Protein AF-Q64WJ3-F1 (afdb_monomer)

Mean predicted aligned error: 4.74 Å

Structure (mmCIF, N/CA/C/O backbone):
data_AF-Q64WJ3-F1
#
_entry.id   AF-Q64WJ3-F1
#
loop_
_atom_site.group_PDB
_atom_site.id
_atom_site.type_symbol
_atom_site.label_atom_id
_atom_site.label_alt_id
_atom_site.label_comp_id
_atom_site.label_asym_id
_atom_site.label_entity_id
_atom_site.label_seq_id
_atom_site.pdbx_PDB_ins_code
_atom_site.Cartn_x
_atom_site.Cartn_y
_atom_site.Cartn_z
_atom_site.occupancy
_atom_site.B_iso_or_equiv
_atom_site.auth_seq_id
_atom_site.auth_comp_id
_atom_site.auth_asym_id
_atom_site.auth_atom_id
_atom_site.pdbx_PDB_model_num
ATOM 1 N N . MET A 1 1 ? -15.281 11.230 6.142 1.00 84.00 1 MET A N 1
ATOM 2 C CA . MET A 1 1 ? -13.912 10.687 6.130 1.00 84.00 1 MET A CA 1
ATOM 3 C C . MET A 1 1 ? -13.472 10.623 4.682 1.00 84.00 1 MET A C 1
ATOM 5 O O . MET A 1 1 ? -14.325 10.330 3.855 1.00 84.00 1 MET A O 1
ATOM 9 N N . SER A 1 2 ? -12.215 10.943 4.366 1.00 92.19 2 SER A N 1
ATOM 10 C CA . SER A 1 2 ? -11.712 10.784 2.996 1.00 92.19 2 SER A CA 1
ATOM 11 C C . SER A 1 2 ? -11.727 9.311 2.581 1.00 92.19 2 SER A C 1
ATOM 13 O O . SER A 1 2 ? -11.600 8.435 3.440 1.00 92.19 2 SER A O 1
ATOM 15 N N . TRP A 1 3 ? -11.836 9.044 1.277 1.00 92.94 3 TRP A N 1
ATOM 16 C CA . TRP A 1 3 ? -11.776 7.686 0.723 1.00 92.94 3 TRP A CA 1
ATOM 17 C C . TRP A 1 3 ? -10.498 6.943 1.122 1.00 92.94 3 TRP A C 1
ATOM 19 O O . TRP A 1 3 ? -10.568 5.778 1.488 1.00 92.94 3 TRP A O 1
ATOM 29 N N . TYR A 1 4 ? -9.361 7.642 1.167 1.00 94.50 4 TYR A N 1
ATOM 30 C CA . TYR A 1 4 ? -8.079 7.093 1.616 1.00 94.50 4 TYR A CA 1
ATOM 31 C C . TYR A 1 4 ? -8.148 6.512 3.035 1.00 94.50 4 TYR A C 1
ATOM 33 O O . TYR A 1 4 ? -7.826 5.352 3.270 1.00 94.50 4 TYR A O 1
ATOM 41 N N . LYS A 1 5 ? -8.637 7.311 3.994 1.00 94.56 5 LYS A N 1
ATOM 42 C CA . LYS A 1 5 ? -8.787 6.862 5.382 1.00 94.56 5 LYS A CA 1
ATOM 43 C C . LYS A 1 5 ? -9.883 5.807 5.509 1.00 94.56 5 LYS A C 1
ATOM 45 O O . LYS A 1 5 ? -9.728 4.883 6.294 1.00 94.56 5 LYS A O 1
ATOM 50 N N . TYR A 1 6 ? -10.975 5.942 4.754 1.00 95.69 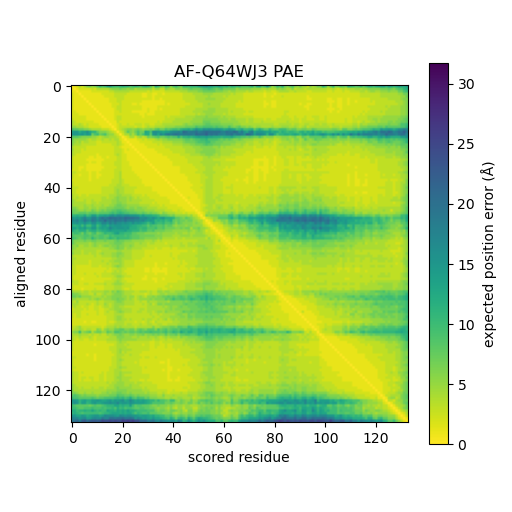6 TYR A N 1
ATOM 51 C CA . TYR A 1 6 ? -12.054 4.956 4.744 1.00 95.69 6 TYR A CA 1
ATOM 52 C C . TYR A 1 6 ? -11.525 3.582 4.330 1.00 95.69 6 TYR A C 1
ATOM 54 O O . TYR A 1 6 ? -11.737 2.616 5.047 1.00 95.69 6 TYR A O 1
ATOM 62 N N . TRP A 1 7 ? -10.762 3.520 3.239 1.00 96.44 7 TRP A N 1
ATOM 63 C CA . TRP A 1 7 ? -10.169 2.288 2.733 1.00 96.44 7 TRP A CA 1
ATOM 64 C C . TRP A 1 7 ? -9.187 1.659 3.727 1.00 96.44 7 TRP A C 1
ATOM 66 O O . TRP A 1 7 ? -9.306 0.467 4.012 1.00 96.44 7 TRP A O 1
ATOM 76 N N . TYR A 1 8 ? -8.299 2.458 4.331 1.00 96.50 8 TYR A N 1
ATOM 77 C CA . TYR A 1 8 ? -7.444 1.983 5.423 1.00 96.50 8 TYR A CA 1
ATOM 78 C C . TYR A 1 8 ? -8.266 1.340 6.546 1.00 96.50 8 TYR A C 1
ATOM 80 O O . TYR A 1 8 ? -7.962 0.230 6.978 1.00 96.50 8 TYR A O 1
ATOM 88 N N . TYR A 1 9 ? -9.325 2.012 7.013 1.00 95.44 9 TYR A N 1
ATOM 89 C CA . TYR A 1 9 ? -10.139 1.467 8.095 1.00 95.44 9 TYR A CA 1
ATOM 90 C C . TYR A 1 9 ? -10.915 0.222 7.661 1.00 95.44 9 TYR A C 1
ATOM 92 O O . TYR A 1 9 ? -11.013 -0.700 8.461 1.00 95.44 9 TYR A O 1
ATOM 100 N N . THR A 1 10 ? -11.367 0.116 6.410 1.00 95.56 10 THR A N 1
ATOM 101 C CA . THR A 1 10 ? -11.937 -1.136 5.888 1.00 95.56 10 THR A CA 1
ATOM 102 C C . THR A 1 10 ? -10.957 -2.299 6.053 1.00 95.56 10 THR A C 1
ATOM 104 O O . THR A 1 10 ? -11.335 -3.334 6.592 1.00 95.56 10 THR A O 1
ATOM 107 N N . ILE A 1 11 ? -9.690 -2.117 5.668 1.00 94.50 11 ILE A N 1
ATOM 108 C CA . ILE A 1 11 ? -8.637 -3.136 5.829 1.00 94.50 11 ILE A CA 1
ATOM 109 C C . ILE A 1 11 ? -8.380 -3.424 7.311 1.00 94.50 11 ILE A C 1
ATOM 111 O O . ILE A 1 11 ? -8.323 -4.583 7.714 1.00 94.50 11 ILE A O 1
ATOM 115 N N . PHE A 1 12 ? -8.294 -2.379 8.138 1.00 94.06 12 PHE A N 1
ATOM 116 C CA . PHE A 1 12 ? -8.109 -2.532 9.578 1.00 94.06 12 PHE A CA 1
ATOM 117 C C . PHE A 1 12 ? -9.203 -3.373 10.225 1.00 94.06 12 PHE A C 1
ATOM 119 O O . PHE A 1 12 ? -8.900 -4.267 11.003 1.00 94.06 12 PHE A O 1
ATOM 126 N N . PHE A 1 13 ? -10.468 -3.125 9.888 1.00 92.56 13 PHE A N 1
ATOM 127 C CA . PHE A 1 13 ? -11.586 -3.885 10.438 1.00 92.56 13 PHE A CA 1
ATOM 128 C C . PHE A 1 13 ? -11.621 -5.337 9.949 1.00 92.56 13 PHE A C 1
ATOM 130 O O . PHE A 1 13 ? -12.117 -6.194 10.674 1.00 92.56 13 PHE A O 1
ATOM 137 N N . ILE A 1 14 ? -11.068 -5.633 8.769 1.00 91.69 14 ILE A N 1
ATOM 138 C CA . ILE A 1 14 ? -10.864 -7.016 8.321 1.00 91.69 14 ILE A CA 1
ATOM 139 C C . ILE A 1 14 ? -9.826 -7.695 9.221 1.00 91.69 14 ILE A C 1
ATOM 141 O O . ILE A 1 14 ? -10.114 -8.750 9.778 1.00 91.69 14 ILE A O 1
ATOM 145 N N . TYR A 1 15 ? -8.660 -7.084 9.451 1.00 89.88 15 TYR A N 1
ATOM 146 C CA . TYR A 1 15 ? -7.660 -7.647 10.371 1.00 89.88 15 TYR A CA 1
ATOM 147 C C . TYR A 1 15 ? -8.186 -7.781 11.807 1.00 89.88 15 TYR A C 1
ATOM 149 O O . TYR A 1 15 ? -7.997 -8.825 12.424 1.00 89.88 15 TYR A O 1
ATOM 157 N N . ASP A 1 16 ? -8.914 -6.781 12.309 1.00 89.44 16 ASP A N 1
ATOM 158 C CA . ASP A 1 16 ? -9.539 -6.796 13.642 1.00 89.44 16 ASP A CA 1
ATOM 159 C C . ASP A 1 16 ? -10.598 -7.902 13.789 1.00 89.44 16 ASP A C 1
ATOM 161 O O . ASP A 1 16 ? -10.883 -8.334 14.901 1.00 89.44 16 ASP A O 1
ATOM 165 N N . SER A 1 17 ? -11.157 -8.398 12.677 1.00 87.88 17 SER A N 1
ATOM 166 C CA . SER A 1 17 ? -12.098 -9.525 12.686 1.00 87.88 17 SER A CA 1
ATOM 167 C C . SER A 1 17 ? -11.430 -10.900 12.823 1.00 87.88 17 SER A C 1
ATOM 169 O O . SER A 1 17 ? -12.080 -11.842 13.272 1.00 87.88 17 SER A O 1
ATOM 171 N N . PHE A 1 18 ? -10.140 -11.018 12.483 1.00 82.31 18 PHE A N 1
ATOM 172 C CA . PHE A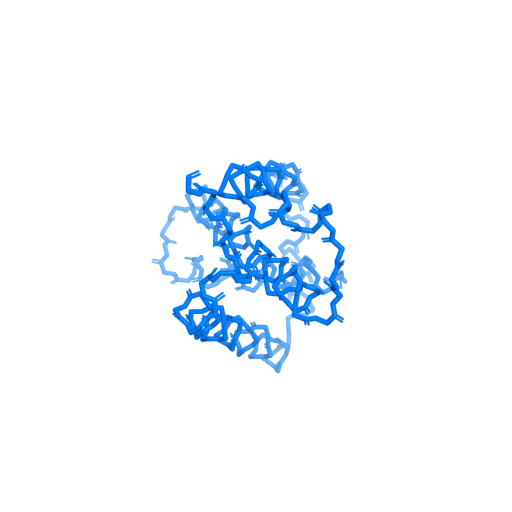 1 18 ? -9.387 -12.280 12.522 1.00 82.31 18 PHE A CA 1
ATOM 173 C C . PHE A 1 18 ? -8.338 -12.332 13.645 1.00 82.31 18 PHE A C 1
ATOM 175 O O . PHE A 1 18 ? -8.087 -13.397 14.208 1.00 82.31 18 PHE A O 1
ATOM 182 N N . GLY A 1 19 ? -7.704 -11.202 13.968 1.00 75.00 19 GLY A N 1
ATOM 183 C CA . GLY A 1 19 ? -6.607 -11.108 14.931 1.00 75.00 19 GLY A CA 1
ATOM 184 C C . GLY A 1 19 ? -7.061 -10.609 16.301 1.00 75.00 19 GLY A C 1
ATOM 185 O O . GLY A 1 19 ? -7.837 -9.662 16.398 1.00 75.00 19 GLY A O 1
ATOM 186 N N . LYS A 1 20 ? -6.538 -11.209 17.377 1.00 75.06 20 LYS A N 1
ATOM 187 C CA . LYS A 1 20 ? -6.864 -10.815 18.763 1.00 75.06 20 LYS A CA 1
ATOM 188 C C . LYS A 1 20 ? -6.030 -9.635 19.282 1.00 75.06 20 LYS A C 1
ATOM 190 O O . LYS A 1 20 ? -6.449 -8.977 20.231 1.00 75.06 20 LYS A O 1
ATOM 195 N N . ASP A 1 21 ? -4.874 -9.361 18.674 1.00 87.69 21 ASP A N 1
ATOM 196 C CA . ASP A 1 21 ? -3.974 -8.281 19.088 1.00 87.69 21 ASP A CA 1
ATOM 197 C C . ASP A 1 21 ? -4.186 -7.023 18.234 1.00 87.69 21 ASP A C 1
ATOM 199 O O . ASP A 1 21 ? -3.857 -6.966 17.049 1.00 87.69 21 ASP A O 1
ATOM 203 N N . ARG A 1 22 ? -4.714 -5.976 18.871 1.00 83.38 22 ARG A N 1
ATOM 204 C CA . ARG A 1 22 ? -5.031 -4.702 18.221 1.00 83.38 22 ARG A CA 1
ATOM 205 C C . ARG A 1 22 ? -3.796 -3.932 17.747 1.00 83.38 22 ARG A C 1
ATOM 207 O O . ARG A 1 22 ? -3.874 -3.243 16.728 1.00 83.38 22 ARG A O 1
ATOM 214 N N . GLU A 1 23 ? -2.694 -3.979 18.490 1.00 86.12 23 GLU A N 1
ATOM 215 C CA . GLU A 1 23 ? -1.459 -3.278 18.122 1.00 86.12 23 GLU A CA 1
ATOM 216 C C . GLU A 1 23 ? -0.835 -3.928 16.890 1.00 86.12 23 GLU A C 1
ATOM 218 O O . GLU A 1 23 ? -0.474 -3.232 15.937 1.00 86.12 23 GLU A O 1
ATOM 223 N N . GLN A 1 24 ? -0.827 -5.260 16.858 1.00 88.69 24 GLN A N 1
ATOM 224 C CA . GLN A 1 24 ? -0.406 -6.015 15.684 1.00 88.69 24 GLN A CA 1
ATOM 225 C C . GLN A 1 24 ? -1.339 -5.778 14.495 1.00 88.69 24 GLN A C 1
ATOM 227 O O . GLN A 1 24 ? -0.863 -5.445 13.412 1.00 88.69 24 GLN A O 1
ATOM 232 N N . ASN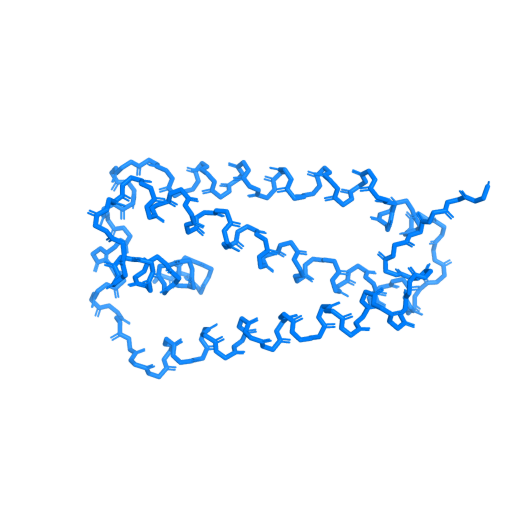 A 1 25 ? -2.662 -5.843 14.685 1.00 90.50 25 ASN A N 1
ATOM 233 C CA . ASN A 1 25 ? -3.635 -5.570 13.619 1.00 90.50 25 ASN A CA 1
ATOM 234 C C . ASN A 1 25 ? -3.424 -4.176 13.015 1.00 90.50 25 ASN A C 1
ATOM 236 O O . ASN A 1 25 ? -3.461 -4.017 11.795 1.00 90.50 25 ASN A O 1
ATOM 240 N N . LYS A 1 26 ? -3.151 -3.163 13.848 1.00 90.44 26 LYS A N 1
ATOM 241 C CA . LYS A 1 26 ? -2.801 -1.806 13.401 1.00 90.44 26 LYS A CA 1
ATOM 242 C C . LYS A 1 26 ? -1.543 -1.823 12.530 1.00 90.44 26 LYS A C 1
ATOM 244 O O . LYS A 1 26 ? -1.577 -1.278 11.430 1.00 90.44 26 LYS A O 1
ATOM 249 N N . ALA A 1 27 ? -0.466 -2.464 12.984 1.00 91.56 27 ALA A N 1
ATOM 250 C CA . ALA A 1 27 ? 0.776 -2.563 12.218 1.00 91.56 27 ALA A CA 1
ATOM 251 C C . ALA A 1 27 ? 0.569 -3.284 10.873 1.00 91.56 27 ALA A C 1
ATOM 253 O O . ALA A 1 27 ? 0.915 -2.737 9.826 1.00 91.56 27 ALA A O 1
ATOM 254 N N . PHE A 1 28 ? -0.084 -4.450 10.873 1.00 92.06 28 PHE A N 1
ATOM 255 C CA . PHE A 1 28 ? -0.383 -5.206 9.653 1.00 92.06 28 PHE A CA 1
ATOM 256 C C . PHE A 1 28 ? -1.264 -4.426 8.680 1.00 92.06 28 PHE A C 1
ATOM 258 O O . PHE A 1 28 ? -1.015 -4.440 7.477 1.00 92.06 28 PHE A O 1
ATOM 265 N N . SER A 1 29 ? -2.245 -3.682 9.188 1.00 94.31 29 SER A N 1
ATOM 266 C CA . SER A 1 29 ? -3.109 -2.841 8.356 1.00 94.31 29 SER A CA 1
ATOM 267 C C . SER A 1 29 ? -2.332 -1.720 7.683 1.00 94.31 29 SER A C 1
ATOM 269 O O . SER A 1 29 ? -2.555 -1.445 6.507 1.00 94.31 29 SER A O 1
ATOM 271 N N . VAL A 1 30 ? -1.400 -1.084 8.402 1.00 95.56 30 VAL A N 1
ATOM 272 C CA . VAL A 1 30 ? -0.523 -0.051 7.834 1.00 95.56 30 VAL A CA 1
ATOM 273 C C . VAL A 1 30 ? 0.377 -0.649 6.759 1.00 95.56 30 VAL A C 1
ATOM 275 O O . VAL A 1 30 ? 0.474 -0.064 5.682 1.00 95.56 30 VAL A O 1
ATOM 278 N N . VAL A 1 31 ? 0.985 -1.813 7.002 1.00 95.31 31 VAL A N 1
ATOM 279 C CA . VAL A 1 31 ? 1.818 -2.510 6.007 1.00 95.31 31 VAL A CA 1
ATOM 280 C C . VAL A 1 31 ? 0.999 -2.859 4.764 1.00 95.31 31 VAL A C 1
ATOM 282 O O . VAL A 1 31 ? 1.356 -2.453 3.660 1.00 95.31 31 VAL A O 1
ATOM 285 N N . CYS A 1 32 ? -0.130 -3.548 4.943 1.00 95.19 32 CYS A N 1
ATOM 286 C CA . CYS A 1 32 ? -1.007 -3.978 3.857 1.00 95.19 32 CYS A CA 1
ATOM 287 C C . CYS A 1 32 ? -1.498 -2.785 3.029 1.00 95.19 32 CYS A C 1
ATOM 289 O O . CYS A 1 32 ? -1.359 -2.766 1.807 1.00 95.19 32 CYS A O 1
ATOM 291 N N . PHE A 1 33 ? -2.005 -1.745 3.691 1.00 96.88 33 PHE A N 1
ATOM 292 C CA . PHE A 1 33 ? -2.491 -0.557 3.005 1.00 96.88 33 PHE A CA 1
ATOM 293 C C . PHE A 1 33 ? -1.370 0.198 2.288 1.00 96.88 33 PHE A C 1
ATOM 295 O O . PHE A 1 33 ? -1.556 0.631 1.156 1.00 96.88 33 PHE A O 1
ATOM 302 N N . SER A 1 34 ? -0.182 0.301 2.888 1.00 97.12 34 SER A N 1
ATOM 303 C CA . SER A 1 34 ? 0.979 0.915 2.231 1.00 97.12 34 SER A CA 1
ATOM 304 C C . SER A 1 34 ? 1.388 0.155 0.978 1.00 97.12 34 SER A C 1
ATOM 306 O O . SER A 1 34 ? 1.689 0.779 -0.036 1.00 97.12 34 SER A O 1
ATOM 308 N N . PHE A 1 35 ? 1.326 -1.175 1.018 1.00 95.88 35 PHE A N 1
ATOM 309 C CA . PHE A 1 35 ? 1.598 -2.005 -0.145 1.00 95.88 35 PHE A CA 1
ATOM 310 C C . PHE A 1 35 ? 0.566 -1.789 -1.256 1.00 95.88 35 PHE A C 1
ATOM 312 O O . PHE A 1 35 ? 0.947 -1.609 -2.406 1.00 95.88 35 PHE A O 1
ATOM 319 N N . ILE A 1 36 ? -0.725 -1.701 -0.920 1.00 96.56 36 ILE A N 1
ATOM 320 C CA . ILE A 1 36 ? -1.795 -1.407 -1.890 1.00 96.56 36 ILE A CA 1
ATOM 321 C C . ILE A 1 36 ? -1.591 -0.037 -2.545 1.00 96.56 36 ILE A C 1
ATOM 323 O O . ILE A 1 36 ? -1.689 0.087 -3.764 1.00 96.56 36 ILE A O 1
ATOM 327 N N . ILE A 1 37 ? -1.284 0.995 -1.757 1.00 96.88 37 ILE A N 1
ATOM 328 C CA . ILE A 1 37 ? -1.019 2.335 -2.292 1.00 96.88 37 ILE A CA 1
ATOM 329 C C . ILE A 1 37 ? 0.217 2.319 -3.192 1.00 96.88 37 ILE A C 1
ATOM 331 O O . ILE A 1 37 ? 0.175 2.869 -4.291 1.00 96.88 37 ILE A O 1
ATOM 335 N N . TYR A 1 38 ? 1.283 1.633 -2.778 1.00 95.38 38 TYR A N 1
ATOM 336 C CA . TYR A 1 38 ? 2.457 1.416 -3.617 1.00 95.38 38 TYR A CA 1
ATOM 337 C C . TYR A 1 38 ? 2.093 0.731 -4.944 1.00 95.38 38 TYR A C 1
ATOM 339 O O . TYR A 1 38 ? 2.495 1.226 -5.991 1.00 95.38 38 TYR A O 1
ATOM 347 N N . MET A 1 39 ? 1.265 -0.320 -4.937 1.00 94.94 39 MET A N 1
ATOM 348 C CA . MET A 1 39 ? 0.834 -0.987 -6.171 1.00 94.94 39 MET A CA 1
ATOM 349 C C . MET A 1 39 ? 0.143 -0.033 -7.145 1.00 94.94 39 MET A C 1
ATOM 351 O O . MET A 1 39 ? 0.423 -0.073 -8.342 1.00 94.94 39 MET A O 1
ATOM 355 N N . VAL A 1 40 ? -0.734 0.843 -6.644 1.00 95.00 40 VAL A N 1
ATOM 356 C CA . VAL A 1 40 ? -1.384 1.874 -7.468 1.00 95.00 40 VAL A CA 1
ATOM 357 C C . VAL A 1 40 ? -0.341 2.805 -8.083 1.00 95.00 40 VAL A C 1
ATOM 359 O O . VAL A 1 40 ? -0.390 3.066 -9.284 1.00 95.00 40 VAL A O 1
ATOM 362 N N . TYR A 1 41 ? 0.630 3.266 -7.292 1.00 91.44 41 TYR A N 1
ATOM 363 C CA . TYR A 1 41 ? 1.718 4.109 -7.791 1.00 91.44 41 TYR A CA 1
ATOM 364 C C . TYR A 1 41 ? 2.568 3.402 -8.851 1.00 91.44 41 TYR A C 1
ATOM 366 O O . TYR A 1 41 ? 2.832 3.990 -9.899 1.00 91.44 41 TYR A O 1
ATOM 374 N N . SER A 1 42 ? 2.954 2.145 -8.632 1.00 90.25 42 SER A N 1
ATOM 375 C CA . SER A 1 42 ? 3.736 1.375 -9.604 1.00 90.25 42 SER A CA 1
ATOM 376 C C . SER A 1 42 ? 2.965 1.149 -10.904 1.00 90.25 42 SER A C 1
ATOM 378 O O . SER A 1 42 ? 3.548 1.253 -11.979 1.00 90.25 42 SER A O 1
ATOM 380 N N . LEU A 1 43 ? 1.654 0.895 -10.830 1.00 91.75 43 LEU A N 1
ATOM 381 C CA . LEU A 1 43 ? 0.792 0.766 -12.008 1.00 91.75 43 LEU A CA 1
ATOM 382 C C . LEU A 1 43 ? 0.703 2.071 -12.804 1.00 91.75 43 LEU A C 1
ATOM 384 O O . LEU A 1 43 ? 0.844 2.051 -14.025 1.00 91.75 43 LEU A O 1
ATOM 388 N N . LEU A 1 44 ? 0.526 3.208 -12.126 1.00 89.56 44 LEU A N 1
ATOM 389 C CA . LEU A 1 44 ? 0.522 4.523 -12.773 1.00 89.56 44 LEU A CA 1
ATOM 390 C C . LEU A 1 44 ? 1.882 4.851 -13.403 1.00 89.56 44 LEU A C 1
ATOM 392 O O . LEU A 1 44 ? 1.934 5.357 -14.526 1.00 89.56 44 LEU A O 1
ATOM 396 N N . GLY A 1 45 ? 2.979 4.530 -12.715 1.00 86.25 45 GLY A N 1
ATOM 397 C CA . GLY A 1 45 ? 4.334 4.687 -13.242 1.00 86.25 45 GLY A CA 1
ATOM 398 C C . GLY A 1 45 ? 4.555 3.836 -14.490 1.00 86.25 45 GLY A C 1
ATOM 399 O O . GLY A 1 45 ? 4.997 4.345 -15.516 1.00 86.25 45 GLY A O 1
ATOM 400 N N . ALA A 1 46 ? 4.157 2.564 -14.447 1.00 85.62 46 ALA A N 1
ATOM 401 C CA . ALA A 1 46 ? 4.255 1.661 -15.586 1.00 85.62 46 ALA A CA 1
ATOM 402 C C . ALA A 1 46 ? 3.419 2.139 -16.781 1.00 85.62 46 ALA A C 1
ATOM 404 O O . ALA A 1 46 ? 3.923 2.161 -17.901 1.00 85.62 46 ALA A O 1
ATOM 405 N N . TYR A 1 47 ? 2.179 2.579 -16.548 1.00 87.44 47 TYR A N 1
ATOM 406 C CA . TYR A 1 47 ? 1.334 3.173 -17.586 1.00 87.44 47 TYR A CA 1
ATOM 407 C C . TYR A 1 47 ? 1.995 4.410 -18.212 1.00 87.44 47 TYR A C 1
ATOM 409 O O . TYR A 1 47 ? 2.083 4.523 -19.432 1.00 87.44 47 TYR A O 1
ATOM 417 N N . THR A 1 48 ? 2.551 5.301 -17.389 1.00 85.38 48 THR A N 1
ATOM 418 C CA . THR A 1 48 ? 3.271 6.492 -17.869 1.00 85.38 48 THR A CA 1
ATOM 419 C C . THR A 1 48 ? 4.482 6.103 -18.728 1.00 85.38 48 THR A C 1
ATOM 421 O O . THR A 1 48 ? 4.681 6.667 -19.800 1.00 85.38 48 THR A O 1
ATOM 424 N N . ASN A 1 49 ? 5.242 5.078 -18.333 1.00 83.06 49 ASN A N 1
ATOM 425 C CA . ASN A 1 49 ? 6.396 4.573 -19.093 1.00 83.06 49 ASN A CA 1
ATOM 426 C C . ASN A 1 49 ? 6.022 3.912 -20.428 1.00 83.06 49 ASN A C 1
ATOM 428 O O . ASN A 1 49 ? 6.866 3.781 -21.324 1.00 83.06 49 ASN A O 1
ATOM 432 N N . MET A 1 50 ? 4.791 3.411 -20.542 1.00 81.31 50 MET A N 1
ATOM 433 C CA . MET A 1 50 ? 4.259 2.884 -21.797 1.00 81.31 50 MET A CA 1
ATOM 434 C C . MET A 1 50 ? 3.869 4.013 -22.747 1.00 81.31 50 MET A C 1
ATOM 436 O O . MET A 1 50 ? 4.147 3.908 -23.935 1.00 81.31 50 MET A O 1
ATOM 440 N N . MET A 1 51 ? 3.260 5.081 -22.225 1.00 84.94 51 MET A N 1
ATOM 441 C CA . MET A 1 51 ? 2.724 6.177 -23.038 1.00 84.94 51 MET A CA 1
ATOM 442 C C . MET A 1 51 ? 3.776 7.218 -23.440 1.00 84.94 51 MET A C 1
ATOM 444 O O . MET A 1 51 ? 3.619 7.864 -24.472 1.00 84.94 51 MET A O 1
ATOM 448 N N . PHE A 1 52 ? 4.839 7.398 -22.648 1.00 80.69 52 PHE A N 1
ATOM 449 C CA . PHE A 1 52 ? 5.834 8.449 -22.867 1.00 80.69 52 PHE A CA 1
ATOM 450 C C . PHE A 1 52 ? 7.259 7.888 -22.948 1.00 80.69 52 PHE A C 1
ATOM 452 O O . PHE A 1 52 ? 7.736 7.216 -22.032 1.00 80.69 52 PHE A O 1
ATOM 459 N N . GLU A 1 53 ? 7.991 8.244 -24.004 1.00 70.00 53 GLU A N 1
ATOM 460 C CA . GLU A 1 53 ? 9.421 7.941 -24.158 1.00 70.00 53 GLU A CA 1
ATOM 461 C C . GLU A 1 53 ? 10.302 8.989 -23.459 1.00 70.00 53 GLU A C 1
ATOM 463 O O . GLU A 1 53 ? 11.146 9.639 -24.069 1.00 70.00 53 GLU A O 1
ATOM 468 N N . ASN A 1 54 ? 10.107 9.187 -22.152 1.00 73.12 54 ASN A N 1
ATOM 469 C CA . ASN A 1 54 ? 10.954 10.093 -21.373 1.00 73.12 54 ASN A CA 1
ATOM 470 C C . ASN A 1 54 ? 12.103 9.310 -20.694 1.00 73.12 54 ASN A C 1
ATOM 472 O O . ASN A 1 54 ? 11.835 8.372 -19.943 1.00 73.12 54 ASN A O 1
ATOM 476 N N . PRO A 1 55 ? 13.383 9.679 -20.885 1.00 72.56 55 PRO A N 1
ATOM 477 C CA . PRO A 1 55 ? 14.512 9.013 -20.230 1.00 72.56 55 PRO A CA 1
ATOM 478 C C . PRO A 1 55 ? 14.436 9.020 -18.697 1.00 72.56 55 PRO A C 1
ATOM 480 O O . PRO A 1 55 ? 14.848 8.051 -18.062 1.00 72.56 55 PRO A O 1
ATOM 483 N N . ILE A 1 56 ? 13.864 10.073 -18.098 1.00 73.12 56 ILE A N 1
ATOM 484 C CA . ILE A 1 56 ? 13.749 10.225 -16.637 1.00 73.12 56 ILE A CA 1
ATOM 485 C C . ILE A 1 56 ? 12.854 9.133 -16.037 1.00 73.12 56 ILE A C 1
ATOM 487 O O . ILE A 1 56 ? 13.118 8.610 -14.954 1.00 73.12 56 ILE A O 1
ATOM 491 N N . LEU A 1 57 ? 11.817 8.739 -16.773 1.00 73.25 57 LEU A N 1
ATOM 492 C CA . LEU A 1 57 ? 10.845 7.734 -16.356 1.00 73.25 57 LEU A CA 1
ATOM 493 C C . LEU A 1 57 ? 11.473 6.343 -16.137 1.00 73.25 57 LEU A C 1
ATOM 495 O O . LEU A 1 57 ? 11.004 5.573 -15.295 1.00 73.25 57 LEU A O 1
ATOM 499 N N . LYS A 1 58 ? 12.598 6.048 -16.806 1.00 73.19 58 LYS A N 1
ATOM 500 C CA . LYS A 1 58 ? 13.370 4.814 -16.583 1.00 73.19 58 LYS A CA 1
ATOM 501 C C . LYS A 1 58 ? 13.947 4.741 -15.166 1.00 73.19 58 LYS A C 1
ATOM 503 O O . LYS A 1 58 ? 13.971 3.660 -14.584 1.00 73.19 58 LYS A O 1
ATOM 508 N N . TYR A 1 59 ? 14.350 5.872 -14.580 1.00 76.25 59 TYR A N 1
ATOM 509 C CA . TYR A 1 59 ? 14.862 5.908 -13.205 1.00 76.25 59 TYR A CA 1
ATOM 510 C C . TYR A 1 59 ? 13.759 5.685 -12.169 1.00 76.25 59 TYR A C 1
ATOM 512 O O . TYR A 1 59 ? 14.015 5.097 -11.121 1.00 76.25 59 TYR A O 1
ATOM 520 N N . ILE A 1 60 ? 12.520 6.091 -12.456 1.00 78.06 60 ILE A N 1
ATOM 521 C CA . ILE A 1 60 ? 11.376 5.849 -11.562 1.00 78.06 60 ILE A CA 1
ATOM 522 C C . ILE A 1 60 ? 11.022 4.356 -11.533 1.00 78.06 60 ILE A C 1
ATOM 524 O O . ILE A 1 60 ? 10.696 3.827 -10.474 1.00 78.06 60 ILE A O 1
ATOM 528 N N . ALA A 1 61 ? 11.162 3.655 -12.663 1.00 82.06 61 ALA A N 1
ATOM 529 C CA . ALA A 1 61 ? 10.989 2.203 -12.736 1.00 82.06 61 ALA A CA 1
ATOM 530 C C . ALA A 1 61 ? 12.175 1.398 -12.184 1.00 82.06 61 ALA A C 1
ATOM 532 O O . ALA A 1 61 ? 12.120 0.167 -12.183 1.00 82.06 61 ALA A O 1
ATOM 533 N N . HIS A 1 62 ? 13.245 2.046 -11.724 1.00 85.19 62 HIS A N 1
ATOM 534 C CA . HIS A 1 62 ? 14.384 1.343 -11.151 1.00 85.19 62 HIS A CA 1
ATOM 535 C C . HIS A 1 62 ? 13.991 0.645 -9.834 1.00 85.19 62 HIS A C 1
ATOM 537 O O . HIS A 1 62 ? 13.293 1.253 -9.016 1.00 85.19 62 HIS A O 1
ATOM 543 N N . PRO A 1 63 ? 14.464 -0.587 -9.557 1.00 86.31 63 PRO A N 1
ATOM 544 C CA . PRO A 1 63 ? 14.173 -1.292 -8.307 1.00 86.31 63 PRO A CA 1
ATOM 545 C C . PRO A 1 63 ? 14.437 -0.453 -7.048 1.00 86.31 63 PRO A C 1
ATOM 547 O O . PRO A 1 63 ? 13.597 -0.411 -6.152 1.00 86.31 63 PRO A O 1
ATOM 550 N N . CYS A 1 64 ? 15.556 0.281 -6.993 1.00 88.00 64 CYS A N 1
ATOM 551 C CA . CYS A 1 64 ? 15.858 1.168 -5.858 1.00 88.00 64 CYS A CA 1
ATOM 552 C C . CYS A 1 64 ? 14.796 2.255 -5.653 1.00 88.00 64 CYS A C 1
ATOM 554 O O . CYS A 1 64 ? 14.448 2.556 -4.515 1.00 88.00 64 CYS A O 1
ATOM 556 N N . SER A 1 65 ? 14.250 2.818 -6.732 1.00 87.56 65 SER A N 1
ATOM 557 C CA . SER A 1 65 ? 13.189 3.822 -6.642 1.00 87.56 65 SER A CA 1
ATOM 558 C C . SER A 1 65 ? 11.921 3.205 -6.062 1.00 87.56 65 SER A C 1
ATOM 560 O O . SER A 1 65 ? 11.343 3.769 -5.137 1.00 87.56 65 SER A O 1
ATOM 562 N N . HIS A 1 66 ? 11.538 2.005 -6.513 1.00 89.44 66 HIS A N 1
ATOM 563 C CA . HIS A 1 66 ? 10.415 1.254 -5.938 1.00 89.44 66 HIS A CA 1
ATOM 564 C C . HIS A 1 66 ? 10.589 1.006 -4.430 1.00 89.44 66 HIS A C 1
ATOM 566 O O . HIS A 1 66 ? 9.653 1.241 -3.665 1.00 89.44 66 HIS A O 1
ATOM 572 N N . PHE A 1 67 ? 11.792 0.620 -3.984 1.00 90.94 67 PHE A N 1
ATOM 573 C CA . PHE A 1 67 ? 12.111 0.466 -2.556 1.00 90.94 67 PHE A CA 1
ATOM 574 C C . PHE A 1 67 ? 11.988 1.779 -1.772 1.00 90.94 67 PHE A C 1
ATOM 576 O O . PHE A 1 67 ? 11.410 1.802 -0.685 1.00 90.94 67 PHE A O 1
ATOM 583 N N . ILE A 1 68 ? 12.487 2.888 -2.318 1.00 92.50 68 ILE A N 1
ATOM 584 C CA . ILE A 1 68 ? 12.357 4.203 -1.680 1.00 92.50 68 ILE A CA 1
ATOM 585 C C . ILE A 1 68 ? 10.878 4.595 -1.573 1.00 92.50 68 IL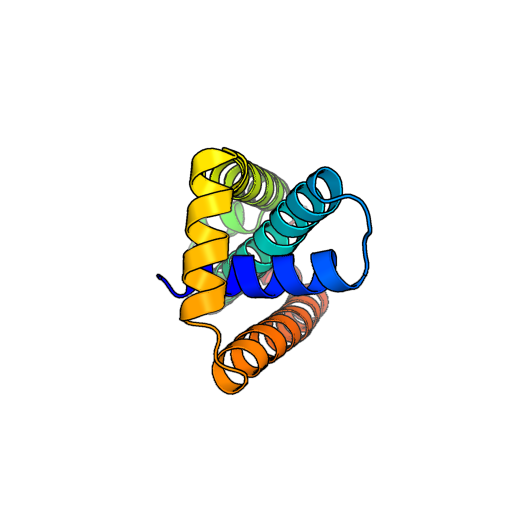E A C 1
ATOM 587 O O . ILE A 1 68 ? 10.436 5.041 -0.513 1.00 92.50 68 ILE A O 1
ATOM 591 N N . PHE A 1 69 ? 10.089 4.378 -2.629 1.00 91.44 69 PHE A N 1
ATOM 592 C CA . PHE A 1 69 ? 8.665 4.708 -2.635 1.00 91.44 69 PHE A CA 1
ATOM 593 C C . PHE A 1 69 ? 7.875 3.901 -1.610 1.00 91.44 69 PHE A C 1
ATOM 595 O O . PHE A 1 69 ? 7.112 4.496 -0.849 1.00 91.44 69 PHE A O 1
ATOM 602 N N . ILE A 1 70 ? 8.059 2.579 -1.537 1.00 94.50 70 ILE A N 1
ATOM 603 C CA . ILE A 1 70 ? 7.323 1.765 -0.561 1.00 94.50 70 ILE A CA 1
ATOM 604 C C . ILE A 1 70 ? 7.684 2.145 0.882 1.00 94.50 70 ILE A C 1
ATOM 606 O O . ILE A 1 70 ? 6.786 2.247 1.718 1.00 94.50 70 ILE A O 1
ATOM 610 N N . ILE A 1 71 ? 8.959 2.445 1.170 1.00 94.88 71 ILE A N 1
ATOM 611 C CA . ILE A 1 71 ? 9.395 2.915 2.495 1.00 94.88 71 ILE A CA 1
ATOM 612 C C . ILE A 1 71 ? 8.768 4.274 2.813 1.00 94.88 71 ILE A C 1
ATOM 614 O O . ILE A 1 71 ? 8.208 4.458 3.892 1.00 94.88 71 ILE A O 1
ATOM 618 N N . MET A 1 72 ? 8.804 5.218 1.871 1.00 96.19 72 MET A N 1
ATOM 619 C CA . MET A 1 72 ? 8.218 6.544 2.056 1.00 96.19 72 MET A CA 1
ATOM 620 C C . MET A 1 72 ? 6.708 6.458 2.320 1.00 96.19 72 MET A C 1
ATOM 622 O O . MET A 1 72 ? 6.213 7.070 3.268 1.00 96.19 72 MET A O 1
ATOM 626 N N . ILE A 1 73 ? 5.979 5.662 1.531 1.00 96.62 73 ILE A N 1
ATOM 627 C CA . ILE A 1 73 ? 4.538 5.432 1.707 1.00 96.62 73 ILE A CA 1
ATOM 628 C C . ILE A 1 73 ? 4.263 4.808 3.078 1.00 96.62 73 ILE A C 1
ATOM 630 O O . ILE A 1 73 ? 3.361 5.263 3.786 1.00 96.62 73 ILE A O 1
ATOM 634 N N . TYR A 1 74 ? 5.052 3.808 3.479 1.00 96.62 74 TYR A N 1
ATOM 635 C CA . TYR A 1 74 ? 4.922 3.167 4.784 1.00 96.62 74 TYR A CA 1
ATOM 636 C C . TYR A 1 74 ? 5.129 4.153 5.936 1.00 96.62 74 TYR A C 1
ATOM 638 O O . TYR A 1 74 ? 4.290 4.224 6.832 1.00 96.62 74 TYR A O 1
ATOM 646 N N . CYS A 1 75 ? 6.180 4.974 5.888 1.00 96.06 75 CYS A N 1
ATOM 647 C CA . CYS A 1 75 ? 6.447 5.999 6.897 1.00 96.06 75 CYS A CA 1
ATOM 648 C C . CYS A 1 75 ? 5.311 7.032 6.990 1.00 96.06 75 CYS A C 1
ATOM 650 O O . CYS A 1 75 ? 4.861 7.361 8.090 1.00 96.06 75 CYS A O 1
ATOM 652 N N . LEU A 1 76 ? 4.802 7.514 5.849 1.00 95.88 76 LEU A N 1
ATOM 653 C CA . LEU A 1 76 ? 3.687 8.467 5.800 1.00 95.88 76 LEU A CA 1
ATOM 654 C C . LEU A 1 76 ? 2.397 7.871 6.379 1.00 95.88 76 LEU A C 1
ATOM 656 O O . LEU A 1 76 ? 1.710 8.516 7.176 1.00 95.88 76 LEU A O 1
ATOM 660 N N . ASN A 1 77 ? 2.079 6.626 6.023 1.00 95.81 77 ASN A N 1
ATOM 661 C CA . ASN A 1 77 ? 0.925 5.917 6.570 1.00 95.81 77 ASN A CA 1
ATOM 662 C C . ASN A 1 77 ? 1.084 5.623 8.059 1.00 95.81 77 ASN A C 1
ATOM 664 O O . ASN A 1 77 ? 0.137 5.812 8.823 1.00 95.81 77 ASN A O 1
ATOM 668 N N . GLY A 1 78 ? 2.283 5.242 8.488 1.00 93.44 78 GLY A N 1
ATOM 669 C CA . GLY A 1 78 ? 2.632 5.098 9.891 1.00 93.44 78 GLY A CA 1
ATOM 670 C C . GLY A 1 78 ? 2.347 6.380 10.669 1.00 93.44 78 GLY A C 1
ATOM 671 O O . GLY A 1 78 ? 1.594 6.363 11.639 1.00 93.44 78 GLY A O 1
ATOM 672 N N . PHE A 1 79 ? 2.838 7.525 10.194 1.00 93.06 79 PHE A N 1
ATOM 673 C CA . PHE A 1 79 ? 2.559 8.822 10.818 1.00 93.06 79 PHE A CA 1
ATOM 674 C C . PHE A 1 79 ? 1.058 9.155 10.872 1.00 93.06 79 PHE A C 1
ATOM 676 O O . PHE A 1 79 ? 0.565 9.732 11.849 1.00 93.06 79 PHE A O 1
ATOM 683 N N . LEU A 1 80 ? 0.311 8.792 9.829 1.00 91.81 80 LEU A N 1
ATOM 684 C CA . LEU A 1 80 ? -1.115 9.082 9.735 1.00 91.81 80 LEU A CA 1
ATOM 685 C C . LEU A 1 80 ? -1.963 8.216 10.680 1.00 91.81 80 LEU A C 1
ATOM 687 O O . LEU A 1 80 ? -2.956 8.714 11.225 1.00 91.81 80 LEU A O 1
ATOM 691 N N . PHE A 1 81 ? -1.589 6.947 10.868 1.00 92.62 81 PHE A N 1
ATOM 692 C CA . PHE A 1 81 ? -2.448 5.931 11.481 1.00 92.62 81 PHE A CA 1
ATOM 693 C C . PHE A 1 81 ? -1.927 5.328 12.795 1.00 92.62 81 PHE A C 1
ATOM 695 O O . PHE A 1 81 ? -2.742 4.806 13.556 1.00 92.62 81 PHE A O 1
ATOM 702 N N . TRP A 1 82 ? -0.632 5.421 13.124 1.00 87.81 82 TRP A N 1
ATOM 703 C CA . TRP A 1 82 ? -0.117 4.956 14.422 1.00 87.81 82 TRP A CA 1
ATOM 704 C C . TRP A 1 82 ? -0.578 5.766 15.635 1.00 87.81 82 TRP A C 1
ATOM 706 O O . TRP A 1 82 ? -0.854 5.132 16.659 1.00 87.81 82 TRP A O 1
ATOM 716 N N . PRO A 1 83 ? -0.672 7.115 15.588 1.00 90.81 83 PRO A N 1
ATOM 717 C CA . PRO A 1 83 ? -0.999 7.890 16.779 1.00 90.81 83 PRO A CA 1
ATOM 718 C C . PRO A 1 83 ? -2.352 7.477 17.369 1.00 90.81 83 PRO A C 1
ATOM 720 O O . PRO A 1 83 ? -3.402 7.699 16.762 1.00 90.81 83 PRO A O 1
ATOM 723 N N . GLU A 1 84 ? -2.343 6.919 18.582 1.00 85.19 84 GLU A N 1
ATOM 724 C CA . GLU A 1 84 ? -3.499 6.204 19.143 1.00 85.19 84 GLU A CA 1
ATOM 725 C C . GLU A 1 84 ? -4.747 7.089 19.279 1.00 85.19 84 GLU A C 1
ATOM 727 O O . GLU A 1 84 ? -5.868 6.640 19.035 1.00 85.19 84 GLU A O 1
ATOM 732 N N . LYS A 1 85 ? -4.569 8.378 19.607 1.00 87.50 85 LYS A N 1
ATOM 733 C CA . LYS A 1 85 ? -5.673 9.352 19.653 1.00 87.50 85 LYS A CA 1
ATOM 734 C C . LYS A 1 85 ? -6.324 9.528 18.275 1.00 87.50 85 LYS A C 1
ATOM 736 O O . LYS A 1 85 ? -7.547 9.488 18.169 1.00 87.50 85 LYS A O 1
ATOM 741 N N . LYS A 1 86 ? -5.523 9.680 17.213 1.00 85.19 86 LYS A N 1
ATOM 742 C CA . LYS A 1 86 ? -6.019 9.843 15.833 1.00 85.19 86 LYS A CA 1
ATOM 743 C C . LYS A 1 86 ? -6.669 8.554 15.326 1.00 85.19 86 LYS A C 1
ATOM 745 O O . LYS A 1 86 ? -7.730 8.615 14.707 1.00 85.19 86 LYS A O 1
ATOM 750 N N . ALA A 1 87 ? -6.067 7.406 15.635 1.00 84.81 87 ALA A N 1
ATOM 751 C CA . ALA A 1 87 ? -6.575 6.093 15.262 1.00 84.81 87 ALA A CA 1
ATOM 752 C C . ALA A 1 87 ? -7.938 5.802 15.911 1.00 84.81 87 ALA A C 1
ATOM 754 O O . ALA A 1 87 ? -8.874 5.402 15.223 1.00 84.81 87 ALA A O 1
ATOM 755 N N . ARG A 1 88 ? -8.097 6.072 17.217 1.00 87.19 88 ARG A N 1
ATOM 756 C CA . ARG A 1 88 ? -9.384 5.932 17.925 1.00 87.19 88 ARG A CA 1
ATOM 757 C C . ARG A 1 88 ? -10.490 6.772 17.295 1.00 87.19 88 ARG A C 1
ATOM 759 O O . ARG A 1 88 ? -11.556 6.238 16.997 1.00 87.19 88 ARG A O 1
ATOM 766 N N . ILE A 1 89 ? -10.218 8.055 17.053 1.00 89.31 89 ILE A N 1
ATOM 767 C CA . ILE A 1 89 ? -11.179 8.974 16.427 1.00 89.31 89 ILE A CA 1
ATOM 768 C C . ILE A 1 89 ? -11.574 8.464 15.037 1.00 89.31 89 ILE A C 1
ATOM 770 O O . ILE A 1 89 ? -12.757 8.367 14.723 1.00 89.31 89 ILE A O 1
ATOM 774 N N . GLY A 1 90 ? -10.596 8.084 14.211 1.00 88.62 90 GLY A N 1
ATOM 775 C CA . GLY A 1 90 ? -10.875 7.588 12.866 1.00 88.62 90 GLY A CA 1
ATOM 776 C C . GLY A 1 90 ? -11.675 6.283 12.855 1.00 88.62 90 GLY A C 1
ATOM 777 O O . GLY A 1 90 ? -12.582 6.153 12.038 1.00 88.62 90 GLY A O 1
ATOM 778 N N . ARG A 1 91 ? -11.428 5.364 13.801 1.00 89.56 91 ARG A N 1
ATOM 779 C CA . ARG A 1 91 ? -12.244 4.149 13.971 1.00 89.56 91 ARG A CA 1
ATOM 780 C C . ARG A 1 91 ? -13.691 4.466 14.349 1.00 89.56 91 ARG A C 1
ATOM 782 O O . ARG A 1 91 ? -14.589 3.842 13.792 1.00 89.56 91 ARG A O 1
ATOM 789 N N . SER A 1 92 ? -13.927 5.419 15.256 1.00 91.06 92 SER A N 1
ATOM 790 C CA . SER A 1 92 ? -15.292 5.848 15.614 1.00 91.06 92 SER A CA 1
ATOM 791 C C . SER A 1 92 ? -16.028 6.389 14.392 1.00 91.06 92 SER A C 1
ATOM 793 O O . SER A 1 92 ? -17.095 5.898 14.036 1.00 91.06 92 SER A O 1
ATOM 795 N N . ILE A 1 93 ? -15.383 7.310 13.669 1.00 90.88 93 ILE A N 1
ATOM 796 C CA . ILE A 1 93 ? -15.947 7.916 12.458 1.00 90.88 93 ILE A CA 1
ATOM 797 C C . ILE A 1 93 ? -16.197 6.861 11.372 1.00 90.88 93 ILE A C 1
ATOM 799 O O . ILE A 1 93 ? -17.179 6.960 10.639 1.00 90.88 93 ILE A O 1
ATOM 803 N N . TYR A 1 94 ? -15.316 5.863 11.232 1.00 92.31 94 TYR A N 1
ATOM 804 C CA . TYR A 1 94 ? -15.551 4.745 10.320 1.00 92.31 94 TYR A CA 1
ATOM 805 C C . TYR A 1 94 ? -16.809 3.975 10.716 1.00 92.31 94 TYR A C 1
ATOM 807 O O . TYR A 1 94 ? -17.645 3.747 9.856 1.00 92.31 94 TYR A O 1
ATOM 815 N N . ARG A 1 95 ? -16.963 3.604 11.997 1.00 89.38 95 ARG A N 1
ATOM 816 C CA . ARG A 1 95 ? -18.126 2.842 12.482 1.00 89.38 95 ARG A CA 1
ATOM 817 C C 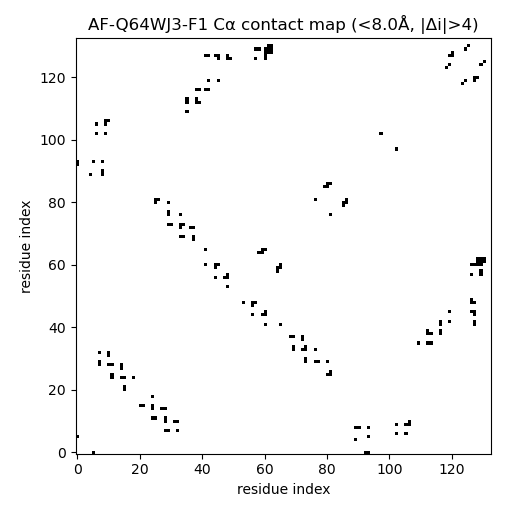. ARG A 1 95 ? -19.441 3.579 12.242 1.00 89.38 95 ARG A C 1
ATOM 819 O O . ARG A 1 95 ? -20.399 2.947 11.822 1.00 89.38 95 ARG A O 1
ATOM 826 N N . GLU A 1 96 ? -19.460 4.894 12.439 1.00 91.81 96 GLU A N 1
ATOM 827 C CA . GLU A 1 96 ? -20.633 5.738 12.168 1.00 91.81 96 GLU A CA 1
ATOM 828 C C . GLU A 1 96 ? -20.977 5.819 10.675 1.00 91.81 96 GLU A C 1
ATOM 830 O O . GLU A 1 96 ? -22.145 5.860 10.305 1.00 91.81 96 GLU A O 1
ATOM 835 N N . LYS A 1 97 ? -19.962 5.854 9.804 1.00 89.19 97 LYS A N 1
ATOM 836 C CA . LYS A 1 97 ? -20.128 6.003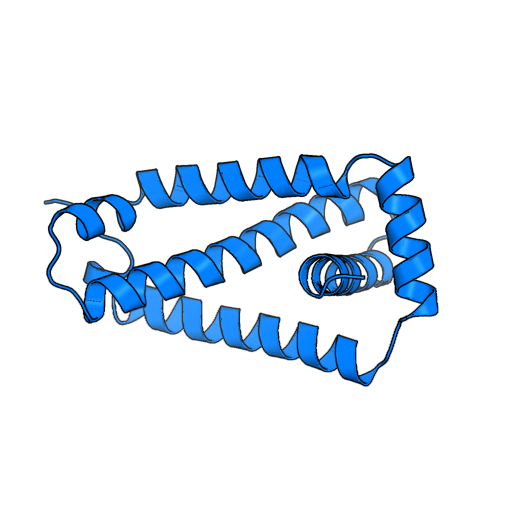 8.345 1.00 89.19 97 LYS A CA 1
ATOM 837 C C . LYS A 1 97 ? -20.065 4.682 7.586 1.00 89.19 97 LYS A C 1
ATOM 839 O O . LYS A 1 97 ? -20.008 4.695 6.356 1.00 89.19 97 LYS A O 1
ATOM 844 N N . ASN A 1 98 ? -19.989 3.572 8.309 1.00 86.75 98 ASN A N 1
ATOM 845 C CA . ASN A 1 98 ? -19.786 2.251 7.751 1.00 86.75 98 ASN A CA 1
ATOM 846 C C . ASN A 1 98 ? -20.997 1.880 6.894 1.00 86.75 98 ASN A C 1
ATOM 848 O O . ASN A 1 98 ? -22.096 1.676 7.402 1.00 86.75 98 ASN A O 1
ATOM 852 N N . GLU A 1 99 ? -20.770 1.742 5.594 1.00 91.38 99 GLU A N 1
ATOM 853 C CA . GLU A 1 99 ? -21.771 1.260 4.655 1.00 91.38 99 GLU A CA 1
ATOM 854 C C . GLU A 1 99 ? -21.270 -0.024 3.999 1.00 91.38 99 GLU A C 1
ATOM 856 O O . GLU A 1 99 ? -20.222 -0.038 3.345 1.00 91.38 99 GLU A O 1
ATOM 861 N N . LYS A 1 100 ? -22.064 -1.101 4.089 1.00 90.50 100 LYS A N 1
ATOM 862 C CA . LYS A 1 100 ? -21.729 -2.409 3.499 1.00 90.50 100 LYS A CA 1
ATOM 863 C C . LYS A 1 100 ? -21.317 -2.285 2.028 1.00 90.50 100 LYS A C 1
ATOM 865 O O . LYS A 1 100 ? -20.315 -2.865 1.620 1.00 90.50 100 LYS A O 1
ATOM 870 N N . LYS A 1 101 ? -22.042 -1.472 1.250 1.00 93.00 101 LYS A N 1
ATOM 871 C CA . LYS A 1 101 ? -21.744 -1.214 -0.167 1.00 93.00 101 LYS A CA 1
ATOM 872 C C . LYS A 1 101 ? -20.356 -0.591 -0.367 1.00 93.00 101 LYS A C 1
ATOM 874 O O . LYS A 1 101 ? -19.606 -1.057 -1.218 1.00 93.00 101 LYS A O 1
ATOM 879 N N . LYS A 1 102 ? -19.985 0.422 0.425 1.00 93.19 102 LYS A N 1
ATOM 880 C CA . LYS A 1 102 ? -18.668 1.078 0.333 1.00 93.19 102 LYS A CA 1
ATOM 881 C C . LYS A 1 102 ? -17.534 0.138 0.730 1.00 93.19 102 LYS A C 1
ATOM 883 O O . LYS A 1 102 ? -16.495 0.140 0.077 1.00 93.19 102 LYS A O 1
ATOM 888 N N . ASN A 1 103 ? -17.744 -0.705 1.739 1.00 93.81 103 ASN A N 1
ATOM 889 C CA . ASN A 1 103 ? -16.740 -1.692 2.148 1.00 93.81 103 ASN A CA 1
ATOM 890 C C . ASN A 1 103 ? -16.478 -2.709 1.043 1.00 93.81 103 ASN A C 1
ATOM 892 O O . ASN A 1 103 ? -15.322 -2.973 0.725 1.00 93.81 103 ASN A O 1
ATOM 896 N N . VAL A 1 104 ? -17.545 -3.234 0.428 1.00 94.75 104 VAL A N 1
ATOM 897 C CA . VAL A 1 104 ? -17.433 -4.154 -0.711 1.00 94.75 104 VAL A CA 1
ATOM 898 C C . VAL A 1 104 ? -16.662 -3.494 -1.851 1.00 94.75 104 VAL A C 1
ATOM 900 O O . VAL A 1 104 ? -15.758 -4.116 -2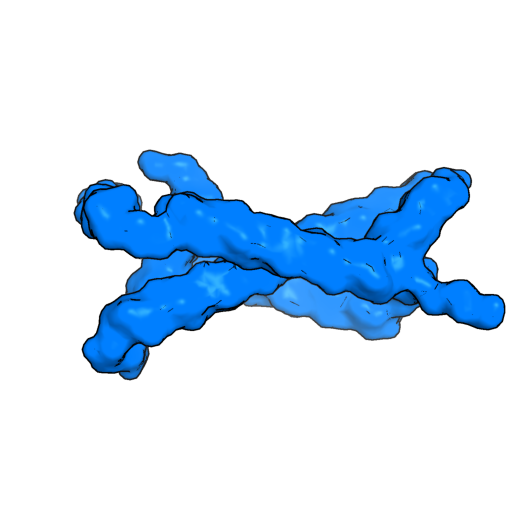.394 1.00 94.75 104 VAL A O 1
ATOM 903 N N . ILE A 1 105 ? -16.940 -2.225 -2.166 1.00 95.12 105 ILE A N 1
ATOM 904 C CA . ILE A 1 105 ? -16.188 -1.487 -3.192 1.00 95.12 105 ILE A CA 1
ATOM 905 C C . ILE A 1 105 ? -14.698 -1.405 -2.838 1.00 95.12 105 ILE A C 1
ATOM 907 O O . ILE A 1 105 ? -13.869 -1.719 -3.686 1.00 95.12 105 ILE A O 1
ATOM 911 N N . CYS A 1 106 ? -14.334 -1.039 -1.604 1.00 94.94 106 CYS A N 1
ATOM 912 C CA . CYS A 1 106 ? -12.929 -0.990 -1.182 1.00 94.94 106 CYS A CA 1
ATOM 913 C C . CYS A 1 106 ? -12.232 -2.355 -1.297 1.00 94.94 106 CYS A C 1
ATOM 915 O O . CYS A 1 106 ? -11.088 -2.428 -1.747 1.00 94.94 106 CYS A O 1
ATOM 917 N N . ILE A 1 107 ? -12.914 -3.437 -0.912 1.00 95.19 107 ILE A N 1
ATOM 918 C CA . ILE A 1 107 ? -12.375 -4.800 -0.997 1.00 95.19 107 ILE A CA 1
ATOM 919 C C . ILE A 1 107 ? -12.181 -5.204 -2.460 1.00 95.19 107 ILE A C 1
ATOM 921 O O . ILE A 1 107 ? -11.086 -5.607 -2.841 1.00 95.19 107 ILE A O 1
ATOM 925 N N . MET A 1 108 ? -13.205 -5.032 -3.299 1.00 96.31 108 MET A N 1
ATOM 926 C CA . MET A 1 108 ? -13.132 -5.366 -4.724 1.00 96.31 108 MET A CA 1
ATOM 927 C C . MET A 1 108 ? -12.057 -4.547 -5.437 1.00 96.31 108 MET A C 1
ATOM 929 O O . MET A 1 108 ? -11.276 -5.105 -6.200 1.00 96.31 108 MET A O 1
ATOM 933 N N . LEU A 1 109 ? -11.955 -3.248 -5.140 1.00 96.06 109 LEU A N 1
ATOM 934 C CA . LEU A 1 109 ? -10.907 -2.387 -5.683 1.00 96.06 109 LEU A CA 1
ATOM 935 C C . LEU A 1 109 ? -9.511 -2.895 -5.298 1.00 96.06 109 LEU A C 1
ATOM 937 O O . LEU A 1 109 ? -8.627 -2.947 -6.147 1.00 96.06 109 LEU A O 1
ATOM 941 N N . THR A 1 110 ? -9.329 -3.322 -4.045 1.00 95.56 110 THR A N 1
ATOM 942 C CA . THR A 1 110 ? -8.069 -3.917 -3.574 1.00 95.56 110 THR A CA 1
ATOM 943 C C . THR A 1 110 ? -7.714 -5.160 -4.385 1.00 95.56 110 THR A C 1
ATOM 945 O O . THR A 1 110 ? -6.606 -5.252 -4.905 1.00 95.56 110 THR A O 1
ATOM 948 N N . LEU A 1 111 ? -8.658 -6.091 -4.543 1.00 95.88 111 LEU A N 1
ATOM 949 C CA . LEU A 1 111 ? -8.447 -7.328 -5.300 1.00 95.88 111 LEU A CA 1
ATOM 950 C C . LEU A 1 111 ? -8.112 -7.052 -6.770 1.00 95.88 111 LEU A C 1
ATOM 952 O O . LEU A 1 111 ? -7.181 -7.642 -7.310 1.00 95.88 111 LEU A O 1
ATOM 956 N N . VAL A 1 112 ? -8.829 -6.120 -7.400 1.00 96.62 112 VAL A N 1
ATOM 957 C CA . VAL A 1 112 ? -8.579 -5.717 -8.789 1.00 96.62 112 VAL A CA 1
ATOM 958 C C . VAL A 1 112 ? -7.177 -5.126 -8.943 1.00 96.62 112 VAL A C 1
ATOM 960 O O . VAL A 1 112 ? -6.457 -5.519 -9.857 1.00 96.62 112 VAL A O 1
ATOM 963 N N . ILE A 1 113 ? -6.749 -4.243 -8.033 1.00 96.62 113 ILE A N 1
ATOM 964 C CA . ILE A 1 113 ? -5.391 -3.676 -8.049 1.00 96.62 113 ILE A CA 1
ATOM 965 C C . ILE A 1 113 ? -4.339 -4.770 -7.923 1.00 96.62 113 ILE A C 1
ATOM 967 O O . ILE A 1 113 ? -3.379 -4.759 -8.685 1.00 96.62 113 ILE A O 1
ATOM 971 N N . PHE A 1 114 ? -4.534 -5.730 -7.019 1.00 95.44 114 PHE A N 1
ATOM 972 C CA . PHE A 1 114 ? -3.631 -6.869 -6.864 1.00 95.44 114 PHE A CA 1
ATOM 973 C C . PHE A 1 114 ? -3.483 -7.664 -8.167 1.00 95.44 114 PHE A C 1
ATOM 975 O O . PHE A 1 114 ? -2.365 -7.928 -8.609 1.00 95.44 114 PHE A O 1
ATOM 982 N N . VAL A 1 115 ? -4.602 -8.012 -8.807 1.00 95.50 115 VAL A N 1
ATOM 983 C CA . VAL A 1 115 ? -4.599 -8.775 -10.063 1.00 95.50 115 VAL A CA 1
ATOM 984 C C . VAL A 1 115 ? -3.897 -7.995 -11.174 1.00 95.50 115 VAL A C 1
ATOM 986 O O . VAL A 1 115 ? -2.986 -8.524 -11.811 1.00 95.50 115 VAL A O 1
ATOM 989 N N . ILE A 1 116 ? -4.266 -6.728 -11.380 1.00 94.38 116 ILE A N 1
ATOM 990 C CA . ILE A 1 116 ? -3.669 -5.887 -12.426 1.00 94.38 116 ILE A CA 1
ATOM 991 C C . ILE A 1 116 ? -2.174 -5.681 -12.161 1.00 94.38 116 ILE A C 1
ATOM 993 O O . ILE A 1 116 ? -1.374 -5.809 -13.083 1.00 94.38 116 ILE A O 1
ATOM 997 N N . TYR A 1 117 ? -1.781 -5.423 -10.910 1.00 93.69 117 TYR A N 1
ATOM 998 C CA . TYR A 1 117 ? -0.382 -5.264 -10.513 1.00 93.69 117 TYR A CA 1
ATOM 999 C C . TYR A 1 117 ? 0.457 -6.468 -10.931 1.00 93.69 117 TYR A C 1
ATOM 1001 O O . TYR A 1 117 ? 1.476 -6.294 -11.596 1.00 93.69 117 TYR A O 1
ATOM 1009 N N . PHE A 1 118 ? 0.023 -7.687 -10.601 1.00 91.25 118 PHE A N 1
ATOM 1010 C CA . PHE A 1 118 ? 0.777 -8.886 -10.960 1.00 91.25 118 PHE A CA 1
ATOM 1011 C C . PHE A 1 118 ? 0.793 -9.138 -12.467 1.00 91.25 118 PHE A C 1
ATOM 1013 O O . PHE A 1 118 ? 1.854 -9.445 -13.012 1.00 91.25 118 PHE A O 1
ATOM 1020 N N . ILE A 1 119 ? -0.328 -8.937 -13.167 1.00 90.88 119 ILE A N 1
ATOM 1021 C CA . ILE A 1 119 ? -0.362 -9.022 -14.635 1.00 90.88 119 ILE A CA 1
ATOM 1022 C C . ILE A 1 119 ? 0.664 -8.058 -15.242 1.00 90.88 119 ILE A C 1
ATOM 1024 O O . ILE A 1 119 ? 1.448 -8.462 -16.104 1.00 90.88 119 ILE A O 1
ATOM 1028 N N . CYS A 1 120 ? 0.703 -6.809 -14.770 1.00 88.38 120 CYS A N 1
ATOM 1029 C CA . CYS A 1 120 ? 1.638 -5.799 -15.249 1.00 88.38 120 CYS A CA 1
ATOM 1030 C C . CYS A 1 120 ? 3.095 -6.146 -14.924 1.00 88.38 120 CYS A C 1
ATOM 1032 O O . CYS A 1 120 ? 3.953 -6.071 -15.804 1.00 88.38 120 CYS A O 1
ATOM 1034 N N . ALA A 1 121 ? 3.365 -6.574 -13.691 1.00 86.25 121 ALA A N 1
ATOM 1035 C CA . ALA A 1 121 ? 4.699 -6.942 -13.236 1.00 86.25 121 ALA A CA 1
ATOM 1036 C C . ALA A 1 121 ? 5.287 -8.117 -14.035 1.00 86.25 121 ALA A C 1
ATOM 1038 O O . ALA A 1 121 ? 6.480 -8.112 -14.339 1.00 86.25 121 ALA A O 1
ATOM 1039 N N . PHE A 1 122 ? 4.470 -9.106 -14.416 1.00 86.31 122 PHE A N 1
ATOM 1040 C CA . PHE A 1 122 ? 4.935 -10.257 -15.196 1.00 86.31 122 PHE A CA 1
ATOM 1041 C C . PHE A 1 122 ? 4.979 -9.997 -16.702 1.00 86.31 122 PHE A C 1
ATOM 1043 O O . PHE A 1 122 ? 5.946 -10.399 -17.350 1.00 86.31 122 PHE A O 1
ATOM 1050 N N . SER A 1 123 ? 3.971 -9.317 -17.251 1.00 86.75 123 SER A N 1
ATOM 1051 C CA . SER A 1 123 ? 3.811 -9.162 -18.706 1.00 86.75 123 SER A CA 1
ATOM 1052 C C . SER A 1 123 ? 4.595 -7.976 -19.273 1.00 86.75 123 SER A C 1
ATOM 1054 O O . SER A 1 123 ? 4.944 -7.980 -20.448 1.00 86.75 123 SER A O 1
ATOM 1056 N N . TYR A 1 124 ? 4.912 -6.969 -18.450 1.00 81.31 124 TYR A N 1
ATOM 1057 C CA . TYR A 1 124 ? 5.535 -5.716 -18.895 1.00 81.31 124 TYR A CA 1
ATOM 1058 C C . TYR A 1 124 ? 6.808 -5.376 -18.114 1.00 81.31 124 TYR A C 1
ATOM 1060 O O . TYR A 1 124 ? 7.062 -4.207 -17.814 1.00 81.31 124 TYR A O 1
ATOM 1068 N N . LYS A 1 125 ? 7.631 -6.387 -17.798 1.00 74.38 125 LYS A N 1
ATOM 1069 C CA . LYS A 1 125 ? 8.841 -6.249 -16.963 1.00 74.38 125 LYS A CA 1
ATOM 1070 C C . LYS A 1 125 ? 9.677 -5.015 -17.306 1.00 74.38 125 LYS A C 1
ATOM 1072 O O . LYS A 1 125 ? 9.848 -4.178 -16.439 1.00 74.38 125 LYS A O 1
ATOM 1077 N N . GLY A 1 126 ? 10.082 -4.815 -18.563 1.00 70.62 126 GLY A N 1
ATOM 1078 C CA . GLY A 1 126 ? 10.945 -3.684 -18.956 1.00 70.62 126 GLY A CA 1
ATOM 1079 C C . GLY A 1 126 ? 10.324 -2.281 -18.843 1.00 70.62 126 GLY A C 1
ATOM 1080 O O . GLY A 1 126 ? 11.046 -1.289 -18.903 1.00 70.62 126 GLY A O 1
ATOM 1081 N N . LYS A 1 127 ? 8.998 -2.179 -18.680 1.00 75.50 127 LYS A N 1
ATOM 1082 C CA . LYS A 1 127 ? 8.275 -0.912 -18.462 1.00 75.50 127 LYS A CA 1
ATOM 1083 C C . LYS A 1 127 ? 7.886 -0.715 -16.997 1.00 75.50 127 LYS A C 1
ATOM 1085 O O . LYS A 1 127 ? 7.816 0.419 -16.529 1.00 75.50 127 LYS A O 1
ATOM 1090 N N . PHE A 1 128 ? 7.650 -1.818 -16.292 1.00 79.31 128 PHE A N 1
ATOM 1091 C CA . PHE A 1 128 ? 7.254 -1.858 -14.890 1.00 79.31 128 PHE A CA 1
ATOM 1092 C C . PHE A 1 128 ? 8.457 -1.764 -13.937 1.00 79.31 128 PHE A C 1
ATOM 1094 O O . PHE A 1 128 ? 8.434 -1.027 -12.952 1.00 79.31 128 PHE A O 1
ATOM 1101 N N . MET A 1 129 ? 9.526 -2.492 -14.255 1.00 79.44 129 MET A N 1
ATOM 1102 C CA . MET A 1 129 ? 10.774 -2.536 -13.508 1.00 79.44 129 MET A CA 1
ATOM 1103 C C . MET A 1 129 ? 11.960 -2.540 -14.476 1.00 79.44 129 MET A C 1
ATOM 1105 O O . MET A 1 129 ? 12.232 -3.523 -15.162 1.00 79.44 129 MET A O 1
ATOM 1109 N N . TYR A 1 130 ? 12.676 -1.423 -14.528 1.00 77.44 130 TYR A N 1
ATOM 1110 C CA . TYR A 1 130 ? 13.830 -1.268 -15.400 1.00 77.44 130 TYR A CA 1
ATO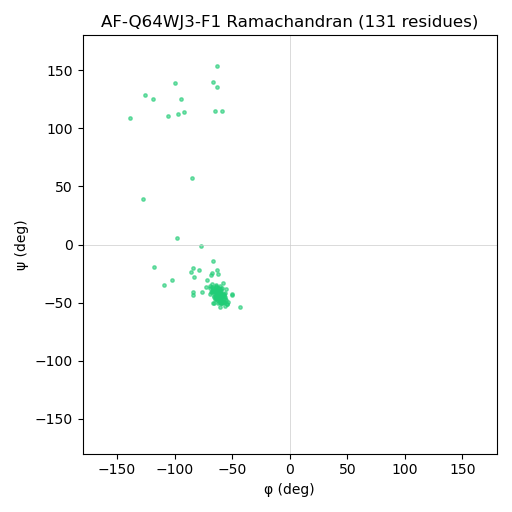M 1111 C C . TYR A 1 130 ? 15.108 -1.674 -14.662 1.00 77.44 130 TYR A C 1
ATOM 1113 O O . TYR A 1 130 ? 15.507 -1.017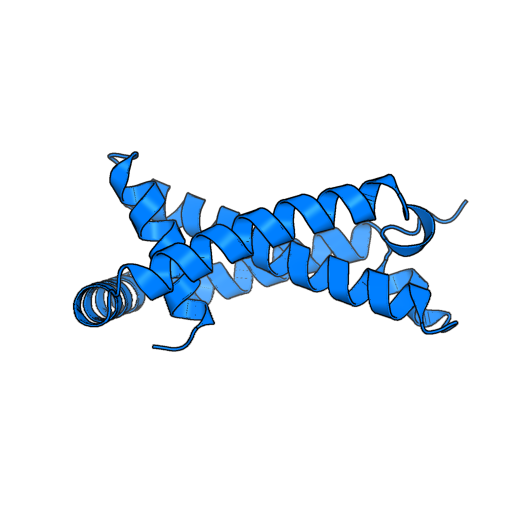 -13.700 1.00 77.44 130 TYR A O 1
ATOM 1121 N N . ILE A 1 131 ? 15.747 -2.749 -15.122 1.00 72.31 131 ILE A N 1
ATOM 1122 C CA . ILE A 1 131 ? 17.066 -3.184 -14.658 1.00 72.31 131 ILE A CA 1
ATOM 1123 C C . ILE A 1 131 ? 18.052 -2.830 -15.779 1.00 72.31 131 ILE A C 1
ATOM 1125 O O . ILE A 1 131 ? 17.936 -3.407 -16.861 1.00 72.31 131 ILE A O 1
ATOM 1129 N N . PRO A 1 132 ? 18.951 -1.847 -15.588 1.00 65.44 132 PRO A N 1
ATOM 1130 C CA . PRO A 1 132 ? 20.005 -1.583 -16.560 1.00 65.44 132 PRO A CA 1
ATOM 1131 C C . PRO A 1 132 ? 20.927 -2.808 -16.664 1.00 65.44 132 PRO A C 1
ATOM 1133 O O . PRO A 1 132 ? 21.264 -3.401 -15.639 1.00 65.44 132 PRO A O 1
ATOM 1136 N N . ASN A 1 133 ? 21.279 -3.184 -17.898 1.00 60.12 133 ASN A N 1
ATOM 1137 C CA . ASN A 1 133 ? 22.290 -4.208 -18.187 1.00 60.12 133 ASN A CA 1
ATOM 1138 C C . ASN A 1 133 ? 23.692 -3.732 -17.805 1.00 60.12 133 ASN A C 1
ATOM 1140 O O . ASN A 1 133 ? 23.950 -2.515 -17.962 1.00 60.12 133 ASN A O 1
#

Radius of gyration: 16.66 Å; Cα contacts (8 Å, |Δi|>4): 108; chains: 1; bounding box: 44×23×44 Å

pLDDT: mean 88.71, std 7.61, range [60.12, 97.12]

Organism: Bacteroides fragilis (strain YCH46) (NCBI:txid295405)

Foldseek 3Di:
DDLLLLLLLLQLVVLVVPDPDNLVSLLVSLLLSLVLVLLVVLLVLLVCLVVDPDPVSLVCLAPVVSVVSSVVSSVVSCVQQVPVVNVVVSNVVSVVVPDPVSSVVSVVSSVVSVVVSVCCCVVPVCSSHPDDD

Solvent-accessible surface area (backbone atoms only — not comparable to full-atom values): 7219 Å² total; per-residue (Å²): 130,56,68,71,60,48,43,47,48,51,49,31,55,53,39,55,74,77,44,90,50,67,69,56,27,51,53,52,31,41,53,53,45,25,50,54,54,38,44,53,51,50,49,53,51,22,52,48,44,70,77,42,97,50,77,69,52,50,58,60,21,18,66,68,42,50,54,50,50,42,51,51,44,34,52,55,43,42,68,66,51,60,50,63,72,58,35,53,53,52,52,53,54,43,65,76,66,64,44,73,70,58,48,52,49,47,51,52,52,50,53,51,51,54,54,52,41,52,52,43,54,69,75,36,35,80,46,43,45,34,77,85,130

Secondary structure (DSSP, 8-state):
--HHHHHHHHHHHHHHHH-S-HHHHHHHHHHHHHHHHHHHHHHHHHHHHHH---HHHHHHTSHHHHHHHHHHHHHHHHHHH-SHHHHHHHHHHHHHH--HHHHHHHHHHHHHHHHHHHHHHHH-HHHHS----

Sequence (133 aa):
MSWYKYWYYTIFFIYDSFGKDREQNKAFSVVCFSFIIYMVYSLLGAYTNMMFENPILKYIAHPCSHFIFIIMIYCLNGFLFWPEKKARIGRSIYREKNEKKKNVICIMLTLVIFVIYFICAFSYKGKFMYIPN